Protein AF-A0A821RZH7-F1 (afdb_monomer)

pLDDT: mean 96.38, std 3.93, range [73.75, 98.81]

Radius of gyration: 13.1 Å; Cα contacts (8 Å, |Δi|>4): 396; chains: 1; bounding box: 32×32×26 Å

Structure (mmCIF, N/CA/C/O backbone):
data_AF-A0A821RZH7-F1
#
_entry.id   AF-A0A821RZH7-F1
#
loop_
_atom_site.group_PDB
_atom_site.id
_atom_site.type_symbol
_atom_site.label_atom_id
_atom_site.label_alt_id
_atom_site.label_comp_id
_atom_site.label_asym_id
_atom_site.label_entity_id
_atom_site.label_seq_id
_atom_site.pdbx_PDB_ins_code
_atom_site.Cartn_x
_atom_site.Cartn_y
_atom_site.Cartn_z
_atom_site.occupancy
_atom_site.B_iso_or_equiv
_atom_site.auth_seq_id
_atom_site.auth_comp_id
_atom_site.auth_asym_id
_atom_site.auth_atom_id
_atom_site.pdbx_PDB_model_num
ATOM 1 N N . GLY A 1 1 ? -7.953 -6.265 14.049 1.00 91.00 1 GLY A N 1
ATOM 2 C CA . GLY A 1 1 ? -7.536 -5.845 12.720 1.00 91.00 1 GLY A CA 1
ATOM 3 C C . GLY A 1 1 ? -7.960 -6.761 11.586 1.00 91.00 1 GLY A C 1
ATOM 4 O O . GLY A 1 1 ? -8.389 -7.902 11.792 1.00 91.00 1 GLY A O 1
ATOM 5 N N . VAL A 1 2 ? -7.829 -6.232 10.372 1.00 97.88 2 VAL A N 1
ATOM 6 C CA . VAL A 1 2 ? -8.024 -6.879 9.071 1.00 97.88 2 VAL A CA 1
ATOM 7 C C . VAL A 1 2 ? -6.658 -7.216 8.478 1.00 97.88 2 VAL A C 1
ATOM 9 O O . VAL A 1 2 ? -5.819 -6.342 8.344 1.00 97.88 2 VAL A O 1
ATOM 12 N N . GLU A 1 3 ? -6.455 -8.467 8.064 1.00 98.31 3 GLU A N 1
ATOM 13 C CA . GLU A 1 3 ? -5.207 -8.912 7.431 1.00 98.31 3 GLU A CA 1
ATOM 14 C C . GLU A 1 3 ? -5.494 -9.417 6.008 1.00 98.31 3 GLU A C 1
ATOM 16 O O . GLU A 1 3 ? -6.318 -10.321 5.800 1.00 98.31 3 GLU A O 1
ATOM 21 N N . VAL A 1 4 ? -4.809 -8.848 5.015 1.00 98.31 4 VAL A N 1
ATOM 22 C CA . VAL A 1 4 ? -4.870 -9.247 3.606 1.00 98.31 4 VAL A CA 1
ATOM 23 C C . VAL A 1 4 ? -3.473 -9.627 3.138 1.00 98.31 4 VAL A C 1
ATOM 25 O O . VAL A 1 4 ? -2.636 -8.764 2.914 1.00 98.31 4 VAL A O 1
ATOM 28 N N . VAL A 1 5 ? -3.240 -10.921 2.907 1.00 98.19 5 VAL A N 1
ATOM 29 C CA . VAL A 1 5 ? -1.962 -11.416 2.373 1.00 98.19 5 VAL A CA 1
ATOM 30 C C . VAL A 1 5 ? -2.159 -12.048 1.000 1.00 98.19 5 VAL A C 1
ATOM 32 O O . VAL A 1 5 ? -2.948 -12.986 0.837 1.00 98.19 5 VAL A O 1
ATOM 35 N N . VAL A 1 6 ? -1.410 -11.563 0.010 1.00 97.94 6 VAL A N 1
ATOM 36 C CA . VAL A 1 6 ? -1.362 -12.115 -1.348 1.00 97.94 6 VAL A CA 1
ATOM 37 C C . VAL A 1 6 ? 0.076 -12.508 -1.674 1.00 97.94 6 VAL A C 1
ATOM 39 O O . VAL A 1 6 ? 0.971 -11.672 -1.641 1.00 97.94 6 VAL A O 1
ATOM 42 N N . SER A 1 7 ? 0.300 -13.781 -2.006 1.00 97.62 7 SER A N 1
ATOM 43 C CA . SER A 1 7 ? 1.641 -14.326 -2.270 1.00 97.62 7 SER A CA 1
ATOM 44 C C . SER A 1 7 ? 1.703 -15.047 -3.614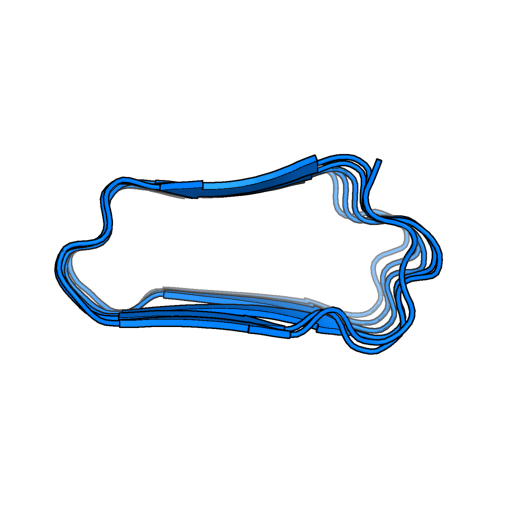 1.00 97.62 7 SER A C 1
ATOM 46 O O . SER A 1 7 ? 0.758 -15.752 -3.986 1.00 97.62 7 SER A O 1
ATOM 48 N N . ASP A 1 8 ? 2.808 -14.852 -4.335 1.00 97.38 8 ASP A N 1
ATOM 49 C CA . ASP A 1 8 ? 3.071 -15.388 -5.677 1.00 97.38 8 ASP A CA 1
ATOM 50 C C . ASP A 1 8 ? 2.015 -15.050 -6.768 1.00 97.38 8 ASP A C 1
ATOM 52 O O . ASP A 1 8 ? 1.767 -15.879 -7.664 1.00 97.38 8 ASP A O 1
ATOM 56 N N . PRO A 1 9 ? 1.324 -13.887 -6.759 1.00 96.75 9 PRO A N 1
ATOM 57 C CA . PRO A 1 9 ? 0.441 -13.545 -7.863 1.00 96.75 9 PRO A CA 1
ATOM 58 C C . PRO A 1 9 ? 1.274 -13.159 -9.092 1.00 96.75 9 PRO A C 1
ATOM 60 O O . PRO A 1 9 ? 2.342 -12.574 -9.005 1.00 96.75 9 PRO A O 1
ATOM 63 N N . THR A 1 10 ? 0.770 -13.399 -10.301 1.00 97.12 10 THR A N 1
ATOM 64 C CA . THR A 1 10 ? 1.375 -12.713 -11.460 1.00 97.12 10 THR A CA 1
ATOM 65 C C . THR A 1 10 ? 1.006 -11.231 -11.452 1.00 97.12 10 THR A C 1
ATOM 67 O O . THR A 1 10 ? 1.847 -10.388 -11.726 1.00 97.12 10 THR A O 1
ATOM 70 N N . VAL A 1 11 ? -0.252 -10.918 -11.143 1.00 97.69 11 VAL A N 1
ATOM 71 C CA . VAL A 1 11 ? -0.785 -9.554 -11.090 1.00 97.69 11 VAL A CA 1
ATOM 72 C C . VAL A 1 11 ? -1.733 -9.464 -9.903 1.00 97.69 11 VAL A C 1
ATOM 74 O O . VAL A 1 11 ? -2.584 -10.345 -9.741 1.00 97.69 11 VAL A O 1
ATOM 77 N N . VAL A 1 12 ? -1.609 -8.396 -9.123 1.00 98.00 12 VAL A N 1
ATOM 78 C CA . VAL A 1 12 ? -2.640 -7.932 -8.194 1.00 98.00 12 VAL A CA 1
ATOM 79 C C . VAL A 1 12 ? -3.327 -6.742 -8.844 1.00 98.00 12 VAL A C 1
ATOM 81 O O . VAL A 1 12 ? -2.698 -5.719 -9.071 1.00 98.00 12 VAL A O 1
ATOM 84 N N . ASP A 1 13 ? -4.598 -6.918 -9.198 1.00 96.50 13 ASP A N 1
ATOM 85 C CA . ASP A 1 13 ? -5.401 -5.891 -9.870 1.00 96.50 13 ASP A CA 1
ATOM 86 C C . ASP A 1 13 ? -5.838 -4.818 -8.857 1.00 96.50 13 ASP A C 1
ATOM 88 O O . ASP A 1 13 ? -5.407 -3.676 -8.907 1.00 96.50 13 ASP A O 1
ATOM 92 N N . ASN A 1 14 ? -6.637 -5.194 -7.859 1.00 96.19 14 ASN A N 1
ATOM 93 C CA . ASN A 1 14 ? -7.103 -4.257 -6.843 1.00 96.19 14 ASN A CA 1
ATOM 94 C C . ASN A 1 14 ? -7.201 -4.937 -5.475 1.00 96.19 14 ASN A C 1
ATOM 96 O O . ASN A 1 14 ? -7.838 -5.988 -5.346 1.00 96.19 14 ASN A O 1
ATOM 100 N N . ILE A 1 15 ? -6.625 -4.300 -4.458 1.00 98.25 15 ILE A N 1
ATOM 101 C CA . ILE A 1 15 ? -6.923 -4.537 -3.045 1.00 98.25 15 ILE A CA 1
ATOM 102 C C . ILE A 1 15 ? -7.564 -3.268 -2.495 1.00 98.25 15 ILE A C 1
ATOM 104 O O . ILE A 1 15 ? -7.080 -2.161 -2.722 1.00 98.25 15 ILE A O 1
ATOM 108 N N . THR A 1 16 ? -8.682 -3.428 -1.793 1.00 98.25 16 THR A N 1
ATOM 109 C CA . THR A 1 16 ? -9.391 -2.311 -1.172 1.00 98.25 16 THR A CA 1
ATOM 110 C C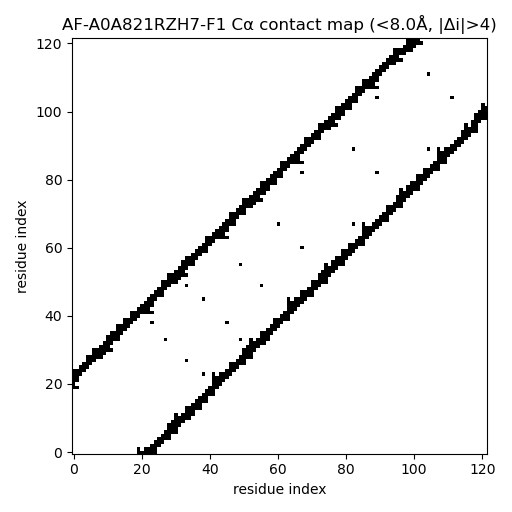 . THR A 1 16 ? -9.903 -2.737 0.194 1.00 98.25 16 THR A C 1
ATOM 112 O O . THR A 1 16 ? -10.642 -3.721 0.291 1.00 98.25 16 THR A O 1
ATOM 115 N N . VAL A 1 17 ? -9.519 -1.986 1.221 1.00 98.19 17 VAL A N 1
ATOM 116 C CA . VAL A 1 17 ? -10.001 -2.099 2.601 1.00 98.19 17 VAL A CA 1
ATOM 117 C C . VAL A 1 17 ? -10.596 -0.745 2.986 1.00 98.19 17 VAL A C 1
ATOM 119 O O . VAL A 1 17 ? -9.989 0.277 2.690 1.00 98.19 17 VAL A O 1
ATOM 122 N N . LEU A 1 18 ? -11.805 -0.740 3.550 1.00 98.12 18 LEU A N 1
ATOM 123 C CA . LEU A 1 18 ? -12.571 0.472 3.863 1.00 98.12 18 LEU A CA 1
ATOM 124 C C . LEU A 1 18 ? -13.225 0.328 5.237 1.00 98.12 18 LEU A C 1
ATOM 126 O O . LEU A 1 18 ? -13.689 -0.777 5.544 1.00 98.12 18 LEU A O 1
ATOM 130 N N . ASP A 1 19 ? -13.374 1.444 5.951 1.00 98.00 19 ASP A N 1
ATOM 131 C CA . ASP A 1 19 ? -14.217 1.586 7.145 1.00 98.00 19 ASP A CA 1
ATOM 132 C C . ASP A 1 19 ? -13.879 0.537 8.231 1.00 98.00 19 ASP A C 1
ATOM 134 O O . ASP A 1 19 ? -14.696 -0.346 8.534 1.00 98.00 19 ASP A O 1
ATOM 138 N N . VAL A 1 20 ? -12.657 0.579 8.777 1.00 97.88 20 VAL A N 1
ATOM 139 C CA . VAL A 1 20 ? -12.179 -0.399 9.774 1.00 9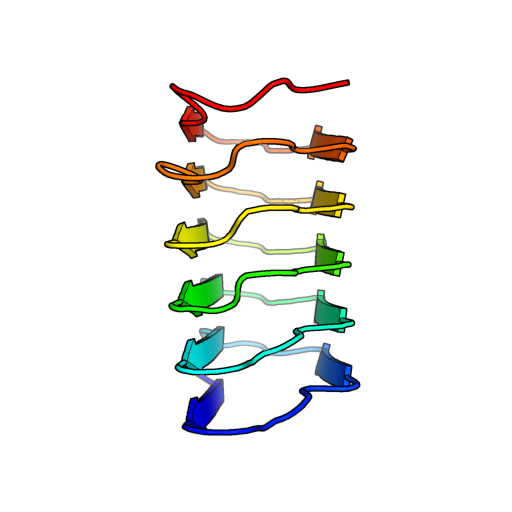7.88 20 VAL A CA 1
ATOM 140 C C . VAL A 1 20 ? -11.873 0.276 11.113 1.00 97.88 20 VAL A C 1
ATOM 142 O O . VAL A 1 20 ? -10.982 1.102 11.207 1.00 97.88 20 VAL A O 1
ATOM 145 N N . ASP A 1 21 ? -12.561 -0.146 12.174 1.00 98.00 21 ASP A N 1
ATOM 146 C CA . ASP A 1 21 ? -12.363 0.378 13.541 1.00 98.00 21 ASP A CA 1
ATOM 147 C C . ASP A 1 21 ? -11.133 -0.234 14.270 1.00 98.00 21 ASP A C 1
ATOM 149 O O . ASP A 1 21 ? -11.006 -0.115 15.483 1.00 98.00 21 ASP A O 1
ATOM 153 N N . GLU A 1 22 ? -10.306 -1.021 13.576 1.00 97.75 22 GLU A N 1
ATOM 154 C CA . GLU A 1 22 ? -9.170 -1.774 14.133 1.00 97.75 22 GLU A CA 1
ATOM 155 C C . GLU A 1 22 ? -7.994 -1.778 13.133 1.00 97.75 22 GLU A C 1
ATOM 157 O O . GLU A 1 22 ? -8.209 -1.482 11.957 1.00 97.75 22 GLU A O 1
ATOM 162 N N . ASP A 1 23 ? -6.810 -2.241 13.556 1.00 98.44 23 ASP A N 1
ATOM 163 C CA . ASP A 1 23 ? -5.596 -2.326 12.714 1.00 98.44 23 ASP A CA 1
ATOM 164 C C . ASP A 1 23 ? -5.827 -2.919 11.305 1.00 98.44 23 ASP A C 1
ATOM 166 O O . ASP A 1 23 ? -6.595 -3.877 11.134 1.00 98.44 23 ASP A O 1
ATOM 170 N N . VAL A 1 24 ? -5.101 -2.458 10.286 1.00 98.75 24 VAL A N 1
ATOM 171 C CA . VAL A 1 24 ? -5.136 -3.034 8.931 1.00 98.75 24 VAL A CA 1
ATOM 172 C C . VAL A 1 24 ? -3.739 -3.377 8.425 1.00 98.75 24 VAL A C 1
ATOM 174 O O . VAL A 1 24 ? -2.931 -2.494 8.179 1.00 98.75 24 VAL A O 1
ATOM 177 N N . ASP A 1 25 ? -3.525 -4.657 8.111 1.00 98.69 25 ASP A N 1
ATOM 178 C CA . ASP A 1 25 ? -2.308 -5.156 7.470 1.00 98.69 25 ASP A CA 1
ATOM 179 C C . ASP A 1 25 ? -2.612 -5.621 6.039 1.00 98.69 25 ASP A C 1
ATOM 181 O O . ASP A 1 25 ? -3.338 -6.600 5.816 1.00 98.69 25 ASP A O 1
ATOM 185 N N . VAL A 1 26 ? -2.032 -4.963 5.037 1.00 98.62 26 VAL A N 1
ATOM 186 C CA . VAL A 1 26 ? -2.095 -5.385 3.632 1.00 98.62 26 VAL A CA 1
ATOM 187 C C . VAL A 1 26 ? -0.700 -5.721 3.136 1.00 98.62 26 VAL A C 1
ATOM 189 O O . VAL A 1 26 ? 0.147 -4.851 2.990 1.00 98.62 26 VAL A O 1
ATOM 192 N N . VAL A 1 27 ? -0.476 -6.989 2.794 1.00 98.44 27 VAL A N 1
ATOM 193 C CA . VAL A 1 27 ? 0.830 -7.496 2.375 1.00 98.44 27 VAL A CA 1
ATOM 194 C C . VAL A 1 27 ? 0.726 -8.199 1.024 1.00 98.44 27 VAL A C 1
ATOM 196 O O . VAL A 1 27 ? 0.042 -9.216 0.867 1.00 98.44 27 VAL A O 1
ATOM 199 N N . VAL A 1 28 ? 1.458 -7.691 0.036 1.00 98.19 28 VAL A N 1
ATOM 200 C CA . VAL A 1 28 ? 1.636 -8.318 -1.277 1.00 98.19 28 VAL A CA 1
ATOM 201 C C . VAL A 1 28 ? 3.093 -8.727 -1.453 1.00 98.19 28 VAL A C 1
ATOM 203 O O . VAL A 1 28 ? 3.997 -7.914 -1.285 1.00 98.19 28 VAL A O 1
ATOM 206 N N . ILE A 1 29 ? 3.320 -9.991 -1.810 1.00 97.50 29 ILE A N 1
ATOM 207 C CA . ILE A 1 29 ? 4.659 -10.574 -1.956 1.00 97.50 29 ILE A CA 1
ATOM 208 C C . ILE A 1 29 ? 4.747 -11.332 -3.280 1.00 97.50 29 ILE A C 1
ATOM 210 O O . ILE A 1 29 ? 3.808 -12.044 -3.653 1.00 97.50 29 ILE A O 1
ATOM 214 N N . ASP A 1 30 ? 5.890 -11.220 -3.958 1.00 97.31 30 ASP A N 1
ATOM 215 C CA . ASP A 1 30 ? 6.230 -11.970 -5.174 1.00 97.31 30 ASP A CA 1
ATOM 216 C C . ASP A 1 30 ? 5.251 -11.717 -6.340 1.00 97.31 30 ASP A C 1
ATOM 218 O O . ASP A 1 30 ? 4.923 -12.617 -7.122 1.00 97.31 30 ASP A O 1
ATOM 222 N N . ALA A 1 31 ? 4.759 -10.479 -6.463 1.00 96.69 31 ALA A N 1
ATOM 223 C CA . ALA A 1 31 ? 3.954 -10.044 -7.601 1.00 96.69 31 ALA A CA 1
ATOM 224 C C . ALA A 1 31 ? 4.837 -9.621 -8.784 1.00 96.69 31 ALA A C 1
ATOM 226 O O . ALA A 1 31 ? 5.919 -9.096 -8.592 1.00 96.69 31 ALA A O 1
ATOM 227 N N . VAL A 1 32 ? 4.386 -9.750 -10.038 1.00 96.62 32 VAL A N 1
ATOM 228 C CA . VAL A 1 32 ? 5.068 -9.032 -11.145 1.00 96.62 32 VAL A CA 1
ATOM 229 C C . VAL A 1 32 ? 4.574 -7.588 -11.242 1.00 96.62 32 VAL A C 1
ATOM 231 O O . VAL A 1 32 ? 5.324 -6.701 -11.640 1.00 96.62 32 VAL A O 1
ATOM 234 N N . LEU A 1 33 ? 3.307 -7.367 -10.902 1.00 97.19 33 LEU A N 1
ATOM 235 C CA . LEU A 1 33 ? 2.648 -6.070 -10.927 1.00 97.19 33 LEU A CA 1
ATOM 236 C C . LEU A 1 33 ? 1.655 -5.985 -9.770 1.00 97.19 33 LEU A C 1
ATOM 238 O O . LEU A 1 33 ? 0.841 -6.901 -9.597 1.00 97.19 33 LEU A O 1
ATOM 242 N N . VAL A 1 34 ? 1.695 -4.871 -9.048 1.00 98.25 34 VAL A N 1
ATOM 243 C CA . VAL A 1 34 ? 0.626 -4.425 -8.151 1.00 98.25 34 VAL A CA 1
ATOM 244 C C . VAL A 1 34 ? 0.022 -3.166 -8.754 1.00 98.25 34 VAL A C 1
ATOM 246 O O . VAL A 1 34 ? 0.695 -2.148 -8.817 1.00 98.25 34 VAL A O 1
ATOM 249 N N . ASP A 1 35 ? -1.213 -3.244 -9.237 1.00 97.62 35 ASP A N 1
ATOM 250 C CA . ASP A 1 35 ? -1.875 -2.107 -9.887 1.00 97.62 35 ASP A CA 1
ATOM 251 C C . ASP A 1 35 ? -2.427 -1.144 -8.818 1.00 97.62 35 ASP A C 1
ATOM 253 O O . ASP A 1 35 ? -1.995 0.004 -8.728 1.00 97.62 35 ASP A O 1
ATOM 257 N N . ASN A 1 36 ? -3.279 -1.609 -7.899 1.00 97.69 36 ASN A N 1
ATOM 258 C CA . ASN A 1 36 ? -3.804 -0.718 -6.862 1.00 97.69 36 ASN A CA 1
ATOM 259 C C . ASN A 1 36 ? -3.990 -1.378 -5.490 1.00 97.69 36 ASN A C 1
ATOM 261 O O . ASN A 1 36 ? -4.631 -2.427 -5.360 1.00 97.69 36 ASN A O 1
ATOM 265 N N . VAL A 1 37 ? -3.487 -0.702 -4.457 1.00 98.44 37 VAL A N 1
ATOM 266 C CA . VAL A 1 37 ? -3.749 -0.981 -3.043 1.00 98.44 37 VAL A CA 1
ATOM 267 C C . VAL A 1 37 ? -4.319 0.277 -2.399 1.00 98.44 37 VAL A C 1
ATOM 269 O O . VAL A 1 37 ? -3.679 1.326 -2.383 1.00 98.44 37 VAL A O 1
ATOM 272 N N . ALA A 1 38 ? -5.532 0.165 -1.867 1.00 98.56 38 ALA A N 1
ATOM 273 C CA . ALA A 1 38 ? -6.202 1.245 -1.156 1.00 98.56 38 ALA A CA 1
ATOM 274 C C . ALA A 1 38 ? -6.661 0.778 0.229 1.00 98.56 38 ALA A C 1
ATOM 276 O O . ALA A 1 38 ? -7.390 -0.213 0.335 1.00 98.56 38 ALA A O 1
ATOM 277 N N . VAL A 1 39 ? -6.261 1.506 1.266 1.00 98.38 39 VAL A N 1
ATOM 278 C CA . VAL A 1 39 ? -6.749 1.343 2.641 1.00 98.38 39 VAL A CA 1
ATOM 279 C C . VAL A 1 39 ? -7.295 2.694 3.076 1.00 98.38 39 VAL A C 1
ATOM 281 O O . VAL A 1 39 ? -6.578 3.676 2.991 1.00 98.38 39 VAL A O 1
ATOM 284 N N . VAL A 1 40 ? -8.575 2.773 3.427 1.00 98.38 40 VAL A N 1
ATOM 285 C CA . VAL A 1 40 ? -9.282 4.051 3.613 1.00 98.38 40 VAL A CA 1
ATOM 286 C C . VAL A 1 40 ? -10.100 3.992 4.895 1.00 98.38 40 VAL A C 1
ATOM 288 O O . VAL A 1 40 ? -10.788 2.991 5.109 1.00 98.38 40 VAL A O 1
ATOM 291 N N . ASP A 1 41 ? -10.098 5.082 5.661 1.00 98.25 41 ASP A N 1
ATOM 292 C CA . ASP A 1 41 ? -10.943 5.278 6.845 1.00 98.25 41 ASP A CA 1
ATOM 293 C C . ASP A 1 41 ? -10.707 4.171 7.902 1.00 98.25 41 ASP A C 1
ATOM 295 O O . ASP A 1 41 ? -11.521 3.251 8.055 1.00 98.25 41 ASP A O 1
ATOM 299 N N . VAL A 1 42 ? -9.564 4.240 8.599 1.00 98.31 42 VAL A N 1
ATOM 300 C CA . VAL A 1 42 ? -9.134 3.292 9.647 1.00 98.31 42 VAL A CA 1
ATOM 301 C C . VAL A 1 42 ? -8.948 4.011 10.992 1.00 98.31 42 VAL A C 1
ATOM 303 O O . VAL A 1 42 ? -8.260 5.022 11.049 1.00 98.31 42 VAL A O 1
ATOM 306 N N . GLU A 1 43 ? -9.553 3.504 12.075 1.00 98.00 43 GLU A N 1
ATOM 307 C CA . GLU A 1 43 ? -9.481 4.136 13.416 1.00 98.00 43 GLU A CA 1
ATOM 308 C C . GLU A 1 43 ? -8.207 3.776 14.221 1.00 98.00 43 GLU A C 1
ATOM 310 O O . GLU A 1 43 ? -7.938 4.407 15.238 1.00 98.00 43 GLU A O 1
ATOM 315 N N . GLU A 1 44 ? -7.452 2.749 13.819 1.00 98.38 44 GLU A N 1
ATOM 316 C CA . GLU A 1 44 ? -6.169 2.353 14.443 1.00 98.38 44 GLU A CA 1
ATOM 317 C C . GLU A 1 44 ? -5.041 2.397 13.385 1.00 98.38 44 GLU A C 1
ATOM 319 O O . GLU A 1 44 ? -5.056 3.264 12.510 1.00 98.38 44 GLU A O 1
ATOM 324 N N . ASP A 1 45 ? -4.072 1.478 13.437 1.00 98.62 45 ASP A N 1
ATOM 325 C CA . ASP A 1 45 ? -2.876 1.497 12.591 1.00 98.62 45 ASP A CA 1
ATOM 326 C C . ASP A 1 45 ? -3.104 0.908 11.184 1.00 98.62 45 ASP A C 1
ATOM 328 O O . ASP A 1 45 ? -3.926 0.008 10.972 1.00 98.62 45 ASP A O 1
ATOM 332 N N . VAL A 1 46 ? -2.298 1.347 10.210 1.00 98.75 46 VAL A N 1
ATOM 333 C CA . VAL A 1 46 ? -2.217 0.744 8.869 1.00 98.75 46 VAL A CA 1
ATOM 334 C C . VAL A 1 46 ? -0.785 0.355 8.508 1.00 98.75 46 VAL A C 1
ATOM 336 O O . VAL A 1 46 ? 0.090 1.209 8.392 1.00 98.75 46 VAL A O 1
ATOM 339 N N . GLU A 1 47 ? -0.570 -0.922 8.183 1.00 98.75 47 GLU A N 1
ATOM 340 C CA . GLU A 1 47 ? 0.635 -1.413 7.510 1.00 98.75 47 GLU A CA 1
ATOM 341 C C . GLU A 1 47 ? 0.305 -1.829 6.063 1.00 98.75 47 GLU A C 1
ATOM 343 O O . GLU A 1 47 ? -0.487 -2.740 5.808 1.00 98.75 47 GLU A O 1
ATOM 348 N N . ALA A 1 48 ? 0.933 -1.183 5.078 1.00 98.31 48 ALA A N 1
ATOM 349 C CA . ALA A 1 48 ? 0.793 -1.519 3.662 1.00 98.31 48 ALA A CA 1
ATOM 350 C C . ALA A 1 48 ? 2.150 -1.875 3.043 1.00 98.31 48 ALA A C 1
ATOM 352 O O . ALA A 1 48 ? 3.008 -1.019 2.818 1.00 98.31 48 ALA A O 1
ATOM 353 N N . VAL A 1 49 ? 2.329 -3.152 2.705 1.00 98.19 49 VAL A N 1
ATOM 354 C CA . VAL A 1 49 ? 3.589 -3.704 2.204 1.00 98.19 49 VAL A CA 1
ATOM 355 C C . VAL A 1 49 ? 3.432 -4.278 0.801 1.00 98.19 49 VAL A C 1
ATOM 357 O O . VAL A 1 49 ? 2.592 -5.145 0.549 1.00 98.19 49 VAL A O 1
ATOM 360 N N . ALA A 1 50 ? 4.320 -3.869 -0.101 1.00 97.31 50 A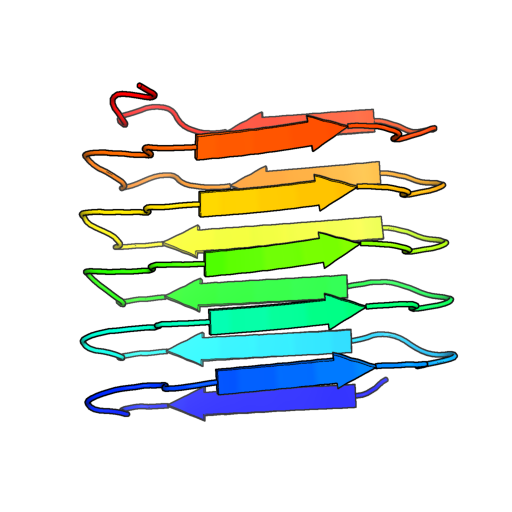LA A N 1
ATOM 361 C CA . ALA A 1 50 ? 4.557 -4.529 -1.379 1.00 97.31 50 ALA A CA 1
ATOM 362 C C . ALA A 1 50 ? 6.037 -4.928 -1.487 1.00 97.31 50 ALA A C 1
ATOM 364 O O . ALA A 1 50 ? 6.922 -4.075 -1.490 1.00 97.31 50 ALA A O 1
ATOM 365 N N . SER A 1 51 ? 6.310 -6.229 -1.581 1.00 96.06 51 SER A N 1
ATOM 366 C CA . SER A 1 51 ? 7.664 -6.784 -1.717 1.00 96.06 51 SER A CA 1
ATOM 367 C C . SER A 1 51 ? 7.798 -7.599 -2.993 1.00 96.06 51 SER A C 1
ATOM 369 O O . SER A 1 51 ? 6.847 -8.258 -3.427 1.00 96.06 51 SER A O 1
ATOM 371 N N . ASP A 1 52 ? 8.998 -7.580 -3.572 1.00 95.44 52 ASP A N 1
ATOM 372 C CA . ASP A 1 52 ? 9.358 -8.347 -4.770 1.00 95.44 52 ASP A CA 1
ATOM 373 C C . ASP A 1 52 ? 8.437 -8.057 -5.970 1.00 95.44 52 ASP A C 1
ATOM 375 O O . ASP A 1 52 ? 8.234 -8.905 -6.839 1.00 95.44 52 ASP A O 1
ATOM 379 N N . ALA A 1 53 ? 7.891 -6.837 -6.020 1.00 94.50 53 ALA A N 1
ATOM 380 C CA . ALA A 1 53 ? 6.992 -6.351 -7.057 1.00 94.50 53 ALA A CA 1
ATOM 381 C C . ALA A 1 53 ? 7.693 -5.306 -7.934 1.00 94.50 53 ALA A C 1
ATOM 383 O O . ALA A 1 53 ? 7.718 -4.132 -7.574 1.00 94.50 53 ALA A O 1
ATOM 384 N N . PRO A 1 54 ? 8.245 -5.670 -9.111 1.00 95.94 54 PRO A N 1
ATOM 385 C CA . PRO A 1 54 ? 9.071 -4.757 -9.901 1.00 95.94 54 PRO A CA 1
ATOM 386 C C . PRO A 1 54 ? 8.306 -3.531 -10.416 1.00 95.94 54 PRO A C 1
ATOM 388 O O . PRO A 1 54 ? 8.943 -2.536 -10.770 1.00 95.94 54 PRO A O 1
ATOM 391 N N . VAL A 1 55 ? 6.975 -3.597 -10.476 1.00 97.50 55 VAL A N 1
ATOM 392 C CA . VAL A 1 55 ? 6.100 -2.468 -10.794 1.00 97.50 55 VAL A CA 1
ATOM 393 C C . VAL A 1 55 ? 4.985 -2.386 -9.754 1.00 97.50 55 VAL A C 1
ATOM 395 O O . VAL A 1 55 ? 4.288 -3.379 -9.517 1.00 97.50 55 VAL A O 1
ATOM 398 N N . VAL A 1 56 ? 4.819 -1.201 -9.172 1.00 98.06 56 VAL A N 1
ATOM 399 C CA . VAL A 1 56 ? 3.710 -0.848 -8.281 1.00 98.06 56 VAL A CA 1
ATOM 400 C C . VAL A 1 56 ? 3.075 0.433 -8.812 1.00 98.06 56 VAL A C 1
ATOM 402 O O . VAL A 1 56 ? 3.714 1.481 -8.795 1.00 98.06 56 VAL A O 1
ATOM 405 N N . ASP A 1 57 ? 1.841 0.372 -9.300 1.00 97.94 57 ASP A N 1
ATOM 406 C CA . ASP A 1 57 ? 1.214 1.560 -9.876 1.00 97.94 57 ASP A CA 1
ATOM 407 C C . ASP A 1 57 ? 0.708 2.471 -8.745 1.00 97.94 57 ASP A C 1
ATOM 409 O O . ASP A 1 57 ? 1.153 3.610 -8.635 1.00 97.94 57 ASP A O 1
ATOM 413 N N . ASN A 1 58 ? -0.154 1.991 -7.843 1.00 97.50 58 ASN A N 1
ATOM 414 C CA . ASN A 1 58 ? -0.737 2.839 -6.798 1.00 97.50 58 ASN A CA 1
ATOM 415 C C . ASN A 1 58 ? -0.787 2.176 -5.418 1.00 97.50 58 ASN A C 1
ATOM 417 O O . ASN A 1 58 ? -1.327 1.080 -5.256 1.00 97.50 58 ASN A O 1
ATOM 421 N N . ILE A 1 59 ? -0.316 2.909 -4.407 1.00 98.25 59 ILE A N 1
ATOM 422 C CA . ILE A 1 59 ? -0.649 2.685 -2.996 1.00 98.25 59 ILE A CA 1
ATOM 423 C C . ILE A 1 59 ? -1.261 3.970 -2.444 1.00 98.25 59 ILE A C 1
ATOM 425 O O . ILE A 1 59 ? -0.681 5.048 -2.584 1.00 98.25 59 ILE A O 1
ATOM 429 N N . THR A 1 60 ? -2.442 3.857 -1.843 1.00 98.50 60 THR A N 1
ATOM 430 C CA . THR A 1 60 ? -3.182 4.989 -1.274 1.00 98.50 60 THR A CA 1
ATOM 431 C C . THR A 1 60 ? -3.685 4.651 0.121 1.00 98.50 60 THR A C 1
ATOM 433 O O . THR A 1 60 ? -4.344 3.624 0.295 1.00 98.50 60 THR A O 1
ATOM 436 N N . VAL A 1 61 ? -3.365 5.506 1.093 1.00 98.44 61 VAL A N 1
ATOM 437 C CA . VAL A 1 61 ? -3.774 5.348 2.494 1.00 98.44 61 VAL A CA 1
ATOM 438 C C . VAL A 1 61 ? -4.307 6.674 3.065 1.00 98.44 61 VAL A C 1
ATOM 440 O O . VAL A 1 61 ? -3.561 7.383 3.737 1.00 98.44 61 VAL A O 1
ATOM 443 N N . PRO A 1 62 ? -5.552 7.063 2.731 1.00 97.44 62 PRO A N 1
ATOM 444 C CA . PRO A 1 62 ? -6.241 8.199 3.347 1.00 97.44 62 PRO A CA 1
ATOM 445 C C . PRO A 1 62 ? -6.975 7.847 4.651 1.00 97.44 62 PRO A C 1
ATOM 447 O O . PRO A 1 62 ? -7.629 6.803 4.729 1.00 97.44 62 PRO A O 1
ATOM 450 N N . GLY A 1 63 ? -7.017 8.791 5.593 1.00 98.00 63 GLY A N 1
ATOM 451 C CA . GLY A 1 63 ? -7.964 8.780 6.712 1.00 98.00 63 GLY A CA 1
ATOM 452 C C . GLY A 1 63 ? -7.628 7.726 7.760 1.00 98.00 63 GLY A C 1
ATOM 453 O O . GLY A 1 63 ? -8.356 6.743 7.887 1.00 98.00 63 GLY A O 1
ATOM 454 N N . VAL A 1 64 ? -6.522 7.919 8.475 1.00 98.31 64 VAL A N 1
ATOM 455 C CA . VAL A 1 64 ? -6.060 7.005 9.529 1.00 98.31 64 VAL A CA 1
ATOM 456 C C . VAL A 1 64 ? -5.907 7.766 10.845 1.00 98.31 64 VAL A C 1
ATOM 458 O O . VAL A 1 64 ? -5.236 8.794 10.891 1.00 98.31 64 VAL A O 1
ATOM 461 N N . ASP A 1 65 ? -6.536 7.284 11.915 1.00 98.38 65 ASP A N 1
ATOM 462 C CA . ASP A 1 65 ? -6.514 7.980 13.210 1.00 98.38 65 ASP A CA 1
ATOM 463 C C . ASP A 1 65 ? -5.212 7.730 14.001 1.00 98.38 65 ASP A C 1
ATOM 465 O O . ASP A 1 65 ? -4.827 8.572 14.808 1.00 98.38 65 ASP A O 1
ATOM 469 N N . GLU A 1 66 ? -4.513 6.611 13.787 1.00 98.19 66 GLU A N 1
ATOM 470 C CA . GLU A 1 66 ? -3.222 6.324 14.440 1.00 98.19 66 GLU A CA 1
ATOM 471 C C . GLU A 1 66 ? -2.063 6.356 13.423 1.00 98.19 66 GLU A C 1
ATOM 473 O O . GLU A 1 66 ? -1.904 7.362 12.719 1.00 98.19 66 GLU A O 1
ATOM 478 N N . ASP A 1 67 ? -1.226 5.314 13.357 1.00 98.62 67 ASP A N 1
ATOM 479 C CA . ASP A 1 67 ? -0.001 5.320 12.559 1.00 98.62 67 ASP A CA 1
ATOM 480 C C . ASP A 1 67 ? -0.183 4.687 11.167 1.00 98.62 67 ASP A C 1
ATOM 482 O O . ASP A 1 67 ? -0.953 3.748 10.955 1.00 98.62 67 ASP A O 1
ATOM 486 N N . VAL A 1 68 ? 0.604 5.158 10.193 1.00 98.81 68 VAL A N 1
ATOM 487 C CA . VAL A 1 68 ? 0.699 4.549 8.856 1.00 98.81 68 VAL A CA 1
ATOM 488 C C . VAL A 1 68 ? 2.136 4.157 8.535 1.00 98.81 68 VAL A C 1
ATOM 490 O O . VAL A 1 68 ? 3.025 5.009 8.499 1.00 98.81 68 VAL A O 1
ATOM 493 N N . ASP A 1 69 ? 2.358 2.890 8.184 1.00 98.75 69 ASP A N 1
ATOM 494 C CA . ASP A 1 69 ? 3.615 2.395 7.620 1.00 98.75 69 ASP A CA 1
ATOM 495 C C . ASP A 1 69 ? 3.404 1.843 6.201 1.00 98.75 69 ASP A C 1
ATOM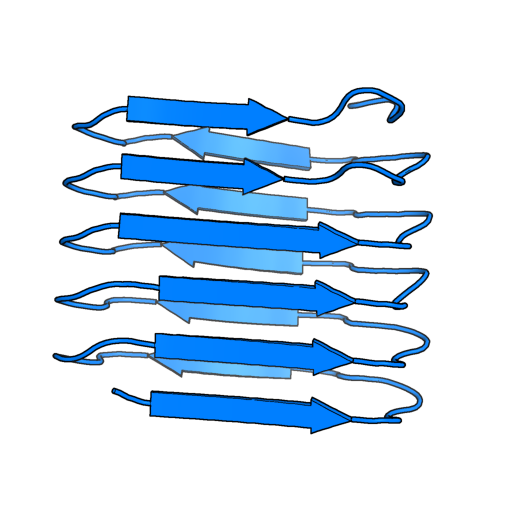 497 O O . ASP A 1 69 ? 2.717 0.842 5.984 1.00 98.75 69 ASP A O 1
ATOM 501 N 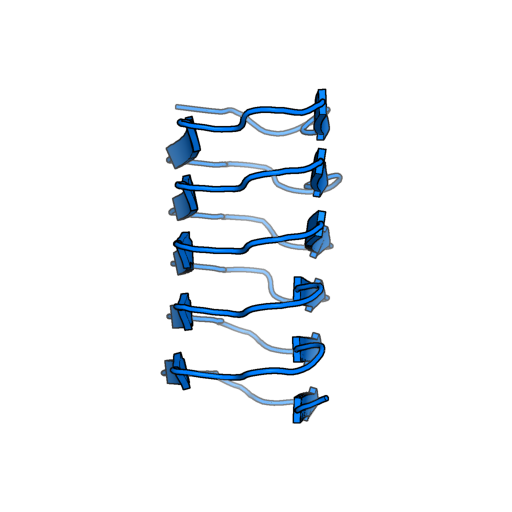N . VAL A 1 70 ? 4.007 2.498 5.206 1.00 98.56 70 VAL A N 1
ATOM 502 C CA . VAL A 1 70 ? 4.013 2.041 3.812 1.00 98.56 70 VAL A CA 1
ATOM 503 C C . VAL A 1 70 ? 5.416 1.610 3.420 1.00 98.56 70 VAL A C 1
ATOM 505 O O . VAL A 1 70 ? 6.336 2.427 3.327 1.00 98.56 70 VAL A O 1
ATOM 508 N N . VAL A 1 71 ? 5.569 0.333 3.072 1.00 98.12 71 VAL A N 1
ATOM 509 C CA . VAL A 1 71 ? 6.851 -0.233 2.646 1.00 98.12 71 VAL A CA 1
ATOM 510 C C . VAL A 1 71 ? 6.740 -0.815 1.245 1.00 98.12 71 VAL A C 1
ATOM 512 O O . VAL A 1 71 ? 5.988 -1.756 0.995 1.00 98.12 71 VAL A O 1
ATOM 515 N N . VAL A 1 72 ? 7.560 -0.308 0.323 1.00 96.94 72 VAL A N 1
ATOM 516 C CA . VAL A 1 72 ? 7.675 -0.861 -1.032 1.00 96.94 72 VAL A CA 1
ATOM 517 C C . VAL A 1 72 ? 9.116 -1.261 -1.305 1.00 96.94 72 VAL A C 1
ATOM 519 O O . VAL A 1 72 ? 9.971 -0.410 -1.543 1.00 96.94 72 VAL A O 1
ATOM 522 N N . SER A 1 73 ? 9.386 -2.565 -1.272 1.00 94.31 73 SER A N 1
ATOM 523 C CA . SER A 1 73 ? 10.728 -3.138 -1.445 1.00 94.31 73 SER A CA 1
ATOM 524 C C . SER A 1 73 ? 10.866 -3.860 -2.782 1.00 94.31 73 SER A C 1
ATOM 526 O O . SER A 1 73 ? 9.899 -4.411 -3.307 1.00 94.31 73 SER A O 1
ATOM 528 N N . ASP A 1 74 ? 12.080 -3.848 -3.336 1.00 93.06 74 ASP A N 1
ATOM 529 C CA . ASP A 1 74 ? 12.431 -4.520 -4.598 1.00 93.06 74 ASP A CA 1
ATOM 530 C C . ASP A 1 74 ? 11.588 -4.105 -5.828 1.00 93.06 74 ASP A C 1
ATOM 532 O O . ASP A 1 74 ? 11.606 -4.761 -6.876 1.00 93.06 74 ASP A O 1
ATOM 536 N N . ALA A 1 75 ? 10.887 -2.971 -5.743 1.00 92.69 75 ALA A N 1
ATOM 537 C CA . ALA A 1 75 ? 10.247 -2.347 -6.889 1.00 92.69 75 ALA A CA 1
ATOM 538 C C . ALA A 1 75 ? 11.274 -1.627 -7.760 1.00 92.69 75 ALA A C 1
ATOM 540 O O . ALA A 1 75 ? 12.228 -1.040 -7.266 1.00 92.69 75 ALA A O 1
ATOM 541 N N . VAL A 1 76 ? 11.078 -1.637 -9.078 1.00 94.94 76 VAL A N 1
ATOM 542 C CA . VAL A 1 76 ? 11.893 -0.843 -10.010 1.00 94.94 76 VAL A CA 1
ATOM 543 C C . VAL A 1 76 ? 11.194 0.475 -10.320 1.00 94.94 76 VAL A C 1
ATOM 545 O O . VAL A 1 76 ? 11.850 1.516 -10.396 1.00 94.94 76 VAL A O 1
ATOM 548 N N . VAL A 1 77 ? 9.876 0.422 -10.511 1.00 96.00 77 VAL A N 1
ATOM 549 C CA . VAL A 1 77 ? 9.027 1.568 -10.842 1.00 96.00 77 VAL A CA 1
ATOM 550 C C . VAL A 1 77 ? 7.864 1.621 -9.869 1.00 96.00 77 VAL A C 1
ATOM 552 O O . VAL A 1 77 ? 7.193 0.609 -9.663 1.00 96.00 77 VAL A O 1
ATOM 555 N N . ILE A 1 78 ? 7.630 2.809 -9.320 1.00 97.44 78 ILE A N 1
ATOM 556 C CA . ILE A 1 78 ? 6.458 3.116 -8.510 1.00 97.44 78 ILE A CA 1
ATOM 557 C C . ILE A 1 78 ? 5.777 4.344 -9.111 1.00 97.44 78 ILE A C 1
ATOM 559 O O . ILE A 1 78 ? 6.413 5.396 -9.202 1.00 97.44 78 ILE A O 1
ATOM 563 N N . GLU A 1 79 ? 4.524 4.229 -9.554 1.00 97.12 79 GLU A N 1
ATOM 564 C CA . GLU A 1 79 ? 3.848 5.379 -10.175 1.00 97.12 79 GLU A CA 1
ATOM 565 C C . GLU A 1 79 ? 3.321 6.366 -9.121 1.00 97.12 79 GLU A C 1
ATOM 567 O O . GLU A 1 79 ? 3.463 7.584 -9.278 1.00 97.12 79 GLU A O 1
ATOM 572 N N . ASN A 1 80 ? 2.735 5.864 -8.033 1.00 97.38 80 ASN A N 1
ATOM 573 C CA . ASN A 1 80 ? 2.144 6.696 -6.994 1.00 97.38 80 ASN A CA 1
ATOM 574 C C . ASN A 1 80 ? 2.124 6.020 -5.615 1.00 97.38 80 ASN A C 1
ATOM 576 O O . ASN A 1 80 ? 1.607 4.915 -5.448 1.00 97.38 80 ASN A O 1
ATOM 580 N N . VAL A 1 81 ? 2.599 6.749 -4.608 1.00 97.75 81 VAL A N 1
ATOM 581 C CA . VAL A 1 81 ? 2.346 6.469 -3.190 1.00 97.75 81 VAL A CA 1
ATOM 582 C C . VAL A 1 81 ? 1.758 7.727 -2.570 1.00 97.75 81 VAL A C 1
ATOM 584 O O . VAL A 1 81 ? 2.395 8.784 -2.589 1.00 97.75 81 VAL A O 1
ATOM 587 N N . ALA A 1 82 ? 0.544 7.616 -2.041 1.00 98.25 82 ALA A N 1
ATOM 588 C CA . ALA A 1 82 ? -0.143 8.709 -1.372 1.00 98.25 82 ALA A CA 1
ATOM 589 C C . ALA A 1 82 ? -0.622 8.278 0.015 1.00 98.25 82 ALA A C 1
ATOM 591 O O . ALA A 1 82 ? -1.293 7.259 0.152 1.00 98.25 82 ALA A O 1
ATOM 592 N N . VAL A 1 83 ? -0.280 9.077 1.018 1.00 98.44 83 VAL A N 1
ATOM 593 C CA . VAL A 1 83 ? -0.796 8.981 2.383 1.00 98.44 83 VAL A CA 1
ATOM 594 C C . VAL A 1 83 ? -1.302 10.366 2.770 1.00 98.44 83 VAL A C 1
ATOM 596 O O . VAL A 1 83 ? -0.591 11.361 2.578 1.00 98.44 83 VAL A O 1
ATOM 599 N N . ASP A 1 84 ? -2.533 10.448 3.254 1.00 97.81 84 ASP A N 1
ATOM 600 C CA . ASP A 1 84 ? -3.189 11.706 3.601 1.00 97.81 84 ASP A CA 1
ATOM 601 C C . ASP A 1 84 ? -4.172 11.552 4.761 1.00 97.81 84 ASP A C 1
ATOM 603 O O . ASP A 1 84 ? -4.653 10.458 5.030 1.00 97.81 84 ASP A O 1
ATOM 607 N N . ASP A 1 85 ? -4.459 12.660 5.449 1.00 98.44 85 ASP A N 1
ATOM 608 C CA . ASP A 1 85 ? -5.378 12.708 6.591 1.00 98.44 85 ASP A CA 1
ATOM 609 C C . ASP A 1 85 ? -5.015 11.669 7.681 1.00 98.44 85 ASP A C 1
ATOM 611 O O . ASP A 1 85 ? -5.783 10.743 7.941 1.00 98.44 85 ASP A O 1
ATOM 615 N N . VAL A 1 86 ? -3.833 11.820 8.302 1.00 98.38 86 VAL A N 1
ATOM 616 C CA . VAL A 1 86 ? -3.343 10.940 9.388 1.00 98.38 86 VAL A CA 1
ATOM 617 C C . VAL A 1 86 ? -3.169 11.719 10.699 1.00 98.38 86 VAL A C 1
ATOM 619 O O . VAL A 1 86 ? -2.498 12.758 10.702 1.00 98.38 86 VAL A O 1
ATOM 622 N N . GLU A 1 87 ? -3.749 11.260 11.817 1.00 98.25 87 GLU A N 1
ATOM 623 C CA . GLU A 1 87 ? -3.666 12.009 13.089 1.00 98.25 87 GLU A CA 1
ATOM 624 C C . GLU A 1 87 ? -2.349 11.781 13.870 1.00 98.25 87 GLU A C 1
ATOM 626 O O . GLU A 1 87 ? -1.899 12.703 14.565 1.00 98.25 87 GLU A O 1
ATOM 631 N N . GLU A 1 88 ? -1.690 10.621 13.739 1.00 98.06 88 GLU A N 1
ATOM 632 C CA . GLU A 1 88 ? -0.386 10.348 14.371 1.00 98.06 88 GLU A CA 1
ATOM 633 C C . GLU A 1 88 ? 0.778 10.318 13.360 1.00 98.06 88 GLU A C 1
ATOM 635 O O . GLU A 1 88 ? 1.005 11.317 12.663 1.00 98.06 88 GLU A O 1
ATOM 640 N N . ASP A 1 89 ? 1.597 9.264 13.339 1.00 98.44 89 ASP A N 1
ATOM 641 C CA . ASP A 1 89 ? 2.851 9.235 12.593 1.00 98.44 89 ASP A CA 1
ATOM 642 C C . ASP A 1 89 ? 2.700 8.529 11.232 1.00 98.44 89 ASP A C 1
ATOM 644 O O . ASP A 1 89 ? 1.929 7.594 11.036 1.00 98.44 89 ASP A O 1
ATOM 648 N N . VAL A 1 90 ? 3.496 8.968 10.255 1.00 98.69 90 VAL A N 1
ATOM 649 C CA . VAL A 1 90 ? 3.597 8.330 8.939 1.00 9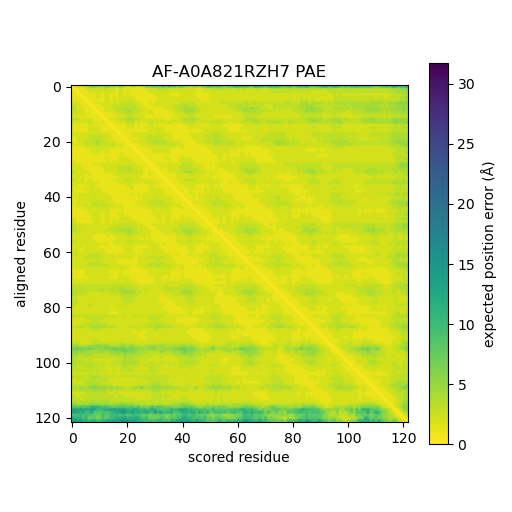8.69 90 VAL A CA 1
ATOM 650 C C . VAL A 1 90 ? 5.041 7.959 8.648 1.00 98.69 90 VAL A C 1
ATOM 652 O O . VAL A 1 90 ? 5.936 8.810 8.648 1.00 98.69 90 VAL A O 1
ATOM 655 N N . ASN A 1 91 ? 5.252 6.694 8.304 1.00 98.69 91 ASN A N 1
ATOM 656 C CA . ASN A 1 91 ? 6.496 6.162 7.780 1.00 98.69 91 ASN A CA 1
ATOM 657 C C . ASN A 1 91 ? 6.290 5.659 6.345 1.00 98.69 91 ASN A C 1
ATOM 659 O O . ASN A 1 91 ? 5.427 4.830 6.077 1.00 98.69 91 ASN A O 1
ATOM 663 N N . VAL A 1 92 ? 7.098 6.147 5.402 1.00 98.19 92 VAL A N 1
ATOM 664 C CA . VAL A 1 92 ? 7.114 5.639 4.023 1.00 98.19 92 VAL A CA 1
ATOM 665 C C . VAL A 1 92 ? 8.529 5.255 3.625 1.00 98.19 92 VAL A C 1
ATOM 667 O O . VAL A 1 92 ? 9.430 6.097 3.559 1.00 98.19 92 VAL A O 1
ATOM 670 N N . VAL A 1 93 ? 8.729 3.979 3.302 1.00 97.25 93 VAL A N 1
ATOM 671 C CA . VAL A 1 93 ? 10.047 3.408 3.014 1.00 97.25 93 VAL A CA 1
ATOM 672 C C . VAL A 1 93 ? 10.062 2.745 1.643 1.00 97.25 93 VAL A C 1
ATOM 674 O O . VAL A 1 93 ? 9.377 1.758 1.383 1.00 97.25 93 VAL A O 1
ATOM 677 N N . VAL A 1 94 ? 10.908 3.283 0.765 1.00 94.44 94 VAL A N 1
ATOM 678 C CA . VAL A 1 94 ? 11.078 2.828 -0.618 1.00 94.44 94 VAL A CA 1
ATOM 679 C C . VAL A 1 94 ? 12.579 2.734 -0.936 1.00 94.44 94 VAL A C 1
ATOM 681 O O . VAL A 1 94 ? 13.157 3.645 -1.537 1.00 94.44 94 VAL A O 1
ATOM 684 N N . PRO A 1 95 ? 13.263 1.670 -0.481 1.00 88.31 95 PRO A N 1
ATOM 685 C CA . PRO A 1 95 ? 14.720 1.623 -0.478 1.00 88.31 95 PRO A CA 1
ATOM 686 C C . PRO A 1 95 ? 15.328 1.368 -1.863 1.00 88.31 95 PRO A C 1
ATOM 688 O O . PRO A 1 95 ? 16.358 1.961 -2.173 1.00 88.31 95 PRO A O 1
ATOM 691 N N . ASP A 1 96 ? 14.695 0.539 -2.699 1.00 87.88 96 ASP A N 1
ATOM 692 C CA . ASP A 1 96 ? 15.322 -0.021 -3.910 1.00 87.88 96 ASP A CA 1
ATOM 693 C C . ASP A 1 96 ? 14.701 0.462 -5.235 1.00 87.88 96 ASP A C 1
ATOM 695 O O . ASP A 1 96 ? 15.094 0.007 -6.315 1.00 87.88 96 ASP A O 1
ATOM 699 N N . ALA A 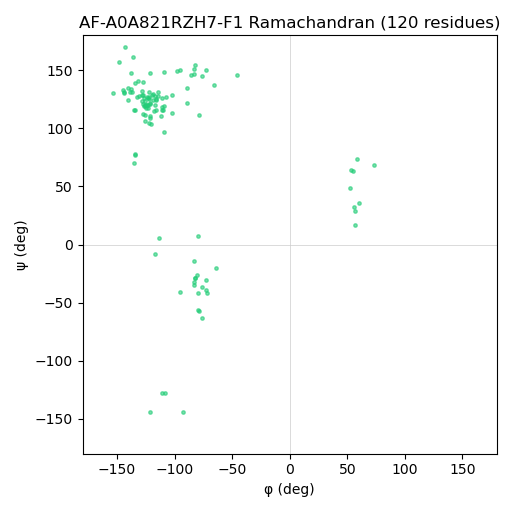1 97 ? 13.760 1.411 -5.183 1.00 89.81 97 ALA A N 1
ATOM 700 C CA . ALA A 1 97 ? 13.131 1.946 -6.387 1.00 89.81 97 ALA A CA 1
ATOM 701 C C . ALA A 1 97 ? 14.122 2.718 -7.260 1.00 89.81 97 ALA A C 1
ATOM 703 O O . ALA A 1 97 ? 14.899 3.541 -6.782 1.00 89.81 97 ALA A O 1
ATOM 704 N N . ALA A 1 98 ? 14.056 2.499 -8.576 1.00 91.62 98 ALA A N 1
ATOM 705 C CA . ALA A 1 98 ? 14.790 3.324 -9.532 1.00 91.62 98 ALA A CA 1
ATOM 706 C C . ALA A 1 98 ? 14.026 4.617 -9.854 1.00 91.62 98 ALA A C 1
ATOM 708 O O . ALA A 1 98 ? 14.641 5.665 -10.074 1.00 91.62 98 ALA A O 1
ATOM 709 N N . VAL A 1 99 ? 12.693 4.541 -9.895 1.00 94.38 99 VAL A N 1
ATOM 710 C CA . VAL A 1 99 ? 11.795 5.660 -10.201 1.00 94.38 99 VAL A CA 1
ATOM 711 C C . VAL A 1 99 ? 10.601 5.638 -9.255 1.00 94.38 99 VAL A C 1
AT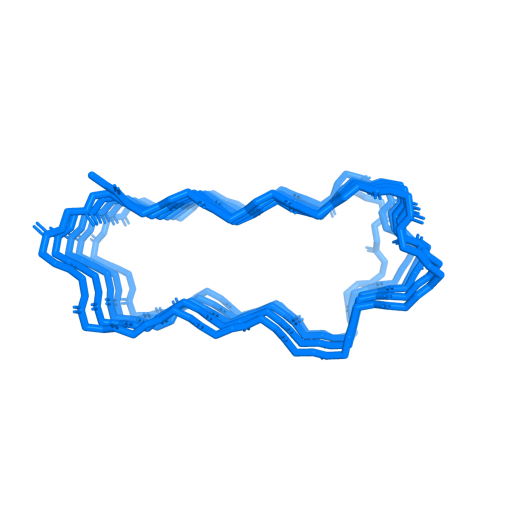OM 713 O O . VAL A 1 99 ? 9.981 4.590 -9.079 1.00 94.38 99 VAL A O 1
ATOM 716 N N . VAL A 1 100 ? 10.279 6.806 -8.700 1.00 95.81 100 VAL A N 1
ATOM 717 C CA . VAL A 1 100 ? 9.026 7.079 -7.990 1.00 95.81 100 VAL A CA 1
ATOM 718 C C . VAL A 1 100 ? 8.396 8.302 -8.652 1.00 95.81 100 VAL A C 1
ATOM 720 O O . VAL A 1 100 ? 8.903 9.410 -8.498 1.00 95.81 100 VAL A O 1
ATOM 723 N N . ASP A 1 101 ? 7.335 8.112 -9.432 1.00 94.62 101 ASP A N 1
ATOM 724 C CA . ASP A 1 101 ? 6.741 9.217 -10.196 1.00 94.62 101 ASP A CA 1
ATOM 725 C C . ASP A 1 101 ? 5.975 10.188 -9.298 1.00 94.62 101 ASP A C 1
ATOM 727 O O . ASP A 1 101 ? 6.066 11.390 -9.502 1.00 94.62 101 ASP A O 1
ATOM 731 N N . ASN A 1 102 ? 5.241 9.706 -8.295 1.00 94.94 102 ASN A N 1
ATOM 732 C CA . ASN A 1 102 ? 4.589 10.563 -7.312 1.00 94.94 102 ASN A CA 1
ATOM 733 C C . ASN A 1 102 ? 4.724 9.965 -5.918 1.00 94.94 102 ASN A C 1
ATOM 735 O O . ASN A 1 102 ? 4.435 8.791 -5.689 1.00 94.94 102 ASN A O 1
ATOM 739 N N . LEU A 1 103 ? 5.139 10.809 -4.980 1.00 95.75 103 LEU A N 1
ATOM 740 C CA . LEU A 1 103 ? 5.155 10.496 -3.562 1.00 95.75 103 LEU A CA 1
ATOM 741 C C . LEU A 1 103 ? 4.584 11.681 -2.799 1.00 95.75 103 LEU A C 1
ATOM 743 O O . LEU A 1 103 ? 5.158 12.774 -2.816 1.00 95.75 103 LEU A O 1
ATOM 747 N N . ALA A 1 104 ? 3.450 11.460 -2.149 1.00 96.88 104 ALA A N 1
ATOM 748 C CA . ALA A 1 104 ? 2.756 12.466 -1.370 1.00 96.88 104 ALA A CA 1
ATOM 749 C C . ALA A 1 104 ? 2.463 11.924 0.027 1.00 96.88 104 ALA A C 1
ATOM 751 O O . ALA A 1 104 ? 1.810 10.900 0.178 1.00 96.88 104 ALA A O 1
ATOM 752 N N . VAL A 1 105 ? 2.940 12.649 1.034 1.00 97.69 105 VAL A N 1
ATOM 753 C CA . VAL A 1 105 ? 2.508 12.501 2.422 1.00 97.69 105 VAL A CA 1
ATOM 754 C C . VAL A 1 105 ? 2.078 13.888 2.876 1.00 97.69 105 VAL A C 1
ATOM 756 O O . VAL A 1 105 ? 2.903 14.809 2.908 1.00 97.69 105 VAL A O 1
ATOM 759 N N . VAL A 1 106 ? 0.782 14.078 3.100 1.00 97.12 106 VAL A N 1
ATOM 760 C CA . VAL A 1 106 ? 0.177 15.386 3.396 1.00 97.12 106 VAL A CA 1
ATOM 761 C C . VAL A 1 106 ? -0.827 15.261 4.531 1.00 97.12 106 VAL A C 1
ATOM 763 O O . VAL A 1 106 ? -1.275 14.167 4.822 1.00 97.12 106 VAL A O 1
ATOM 766 N N . ASP A 1 107 ? -1.166 16.383 5.167 1.00 98.00 107 ASP A N 1
ATOM 767 C CA . ASP A 1 107 ? -2.199 16.428 6.211 1.00 98.00 107 ASP A CA 1
ATOM 768 C C . ASP A 1 107 ? -1.977 15.384 7.329 1.00 98.00 107 ASP A C 1
ATOM 770 O O . ASP A 1 107 ? -2.877 14.651 7.717 1.00 98.00 107 ASP A O 1
ATOM 774 N N . VAL A 1 108 ? -0.733 15.348 7.831 1.00 98.12 108 VAL A N 1
ATOM 775 C CA . VAL A 1 108 ? -0.297 14.528 8.972 1.00 98.12 108 VAL A CA 1
ATOM 776 C C . VAL A 1 108 ? -0.071 15.426 10.188 1.00 98.12 108 VAL A C 1
ATOM 778 O O . VAL A 1 108 ? 0.680 16.408 10.094 1.00 98.12 108 VAL A O 1
ATOM 781 N N . ASP A 1 109 ? -0.698 15.100 11.317 1.00 97.88 109 ASP A N 1
ATOM 782 C CA . ASP A 1 109 ? -0.571 15.864 12.566 1.00 97.88 109 ASP A CA 1
ATOM 783 C C . ASP A 1 109 ? 0.698 15.493 13.370 1.00 97.88 109 ASP A C 1
ATOM 785 O O . ASP A 1 109 ? 1.262 16.355 14.065 1.00 97.88 109 ASP A O 1
ATOM 789 N N . GLY A 1 110 ? 1.188 14.253 13.243 1.00 96.38 110 GLY A N 1
ATOM 790 C CA . GLY A 1 110 ? 2.415 13.754 13.869 1.00 96.38 110 GLY A CA 1
ATOM 791 C C . GLY A 1 110 ? 3.682 13.874 13.011 1.00 96.38 110 GLY A C 1
ATOM 792 O O . GLY A 1 110 ? 3.952 14.883 12.346 1.00 96.38 110 GLY A O 1
ATOM 793 N N . VAL A 1 111 ? 4.564 12.883 13.132 1.00 98.00 111 VAL A N 1
ATOM 794 C CA . VAL A 1 111 ? 5.874 12.829 12.479 1.00 98.00 111 VAL A CA 1
ATOM 795 C C . VAL A 1 111 ? 5.753 12.161 11.119 1.00 98.00 111 VAL A C 1
ATOM 797 O O . VAL A 1 111 ? 5.182 11.094 10.984 1.00 98.00 111 VAL A O 1
ATOM 800 N N . VAL A 1 112 ? 6.390 12.761 10.116 1.00 98.31 112 VAL A N 1
ATOM 801 C CA . VAL A 1 112 ? 6.527 12.167 8.784 1.00 98.31 112 VAL A CA 1
ATOM 802 C C . VAL A 1 112 ? 7.982 11.765 8.558 1.00 98.31 112 VAL A C 1
ATOM 804 O O . VAL A 1 112 ? 8.859 12.639 8.506 1.00 98.31 112 VAL A O 1
ATOM 807 N N . ASP A 1 113 ? 8.238 10.465 8.404 1.00 98.06 113 ASP A N 1
ATOM 808 C CA . ASP A 1 113 ? 9.513 9.911 7.941 1.00 98.06 113 ASP A CA 1
ATOM 809 C C . ASP A 1 113 ? 9.356 9.306 6.541 1.00 98.06 113 ASP A C 1
ATOM 811 O O . ASP A 1 113 ? 8.477 8.493 6.275 1.00 98.06 113 ASP A O 1
ATOM 815 N N . VAL A 1 114 ? 10.206 9.745 5.614 1.00 96.62 114 VAL A N 1
ATOM 816 C CA . VAL A 1 114 ? 10.151 9.338 4.208 1.00 96.62 114 VAL A CA 1
ATOM 817 C C . VAL A 1 114 ? 11.556 9.009 3.736 1.00 96.62 114 VAL A C 1
ATOM 819 O O . VAL A 1 114 ? 12.429 9.881 3.650 1.00 96.62 114 VAL A O 1
ATOM 822 N N . VAL A 1 115 ? 11.770 7.745 3.379 1.00 95.19 115 VAL A N 1
ATOM 823 C CA . VAL A 1 115 ? 13.079 7.206 3.011 1.00 95.19 115 VAL A CA 1
ATOM 824 C C . VAL A 1 115 ? 13.045 6.661 1.587 1.00 95.19 115 VAL A C 1
ATOM 826 O O . VAL A 1 115 ? 12.556 5.564 1.338 1.00 95.19 115 VAL A O 1
ATOM 829 N N . VAL A 1 116 ? 13.629 7.425 0.656 1.00 93.12 116 VAL A N 1
ATOM 830 C CA . VAL A 1 116 ? 13.741 7.066 -0.771 1.00 93.12 116 VAL A CA 1
ATOM 831 C C . VAL A 1 116 ? 15.164 7.362 -1.280 1.00 93.12 116 VAL A C 1
ATOM 833 O O . VAL A 1 116 ? 15.393 8.356 -1.972 1.00 93.12 116 VAL A O 1
ATOM 836 N N . PRO A 1 117 ? 16.176 6.585 -0.852 1.00 84.69 117 PRO A N 1
ATOM 837 C CA . PRO A 1 117 ? 17.583 6.968 -0.977 1.00 84.69 117 PRO A CA 1
ATOM 838 C C . PRO A 1 117 ? 18.127 6.908 -2.412 1.00 84.69 117 PRO A C 1
ATOM 840 O O . PRO A 1 117 ? 19.015 7.698 -2.742 1.00 84.69 117 PRO A O 1
ATOM 843 N N . ASP A 1 118 ? 17.608 6.003 -3.247 1.00 82.06 118 ASP A N 1
ATOM 844 C CA . ASP A 1 118 ? 18.184 5.681 -4.560 1.00 82.06 118 ASP A CA 1
ATOM 845 C C . ASP A 1 118 ? 17.265 6.007 -5.753 1.00 82.06 118 ASP A C 1
ATOM 847 O O . ASP A 1 118 ? 17.722 5.989 -6.903 1.00 82.06 118 ASP A O 1
ATOM 851 N N . ALA A 1 119 ? 16.006 6.379 -5.503 1.00 83.94 119 ALA A N 1
ATOM 852 C CA . ALA A 1 119 ? 15.053 6.645 -6.573 1.00 83.94 119 ALA A CA 1
ATOM 853 C C . ALA A 1 119 ? 15.167 8.062 -7.141 1.00 83.94 119 ALA A C 1
ATOM 855 O O . ALA A 1 119 ? 15.406 9.048 -6.437 1.00 83.94 119 ALA A O 1
ATOM 856 N N . VAL A 1 120 ? 14.904 8.179 -8.442 1.00 84.38 120 VAL A N 1
ATOM 857 C CA . VAL A 1 120 ? 14.538 9.463 -9.037 1.00 84.38 120 VAL A CA 1
ATOM 858 C C . VAL A 1 120 ? 13.070 9.720 -8.715 1.00 84.38 120 VAL A C 1
ATOM 860 O O . VAL A 1 120 ? 12.205 9.023 -9.237 1.00 84.38 120 VAL A O 1
ATOM 863 N N . VAL A 1 121 ? 12.813 10.722 -7.873 1.00 83.31 121 VAL A N 1
ATOM 864 C CA . VAL A 1 121 ? 11.463 11.243 -7.617 1.00 83.31 121 VAL A CA 1
ATOM 865 C C . VAL A 1 121 ? 11.175 12.360 -8.623 1.00 83.31 121 VAL A C 1
ATOM 867 O O . VAL A 1 121 ? 11.980 13.299 -8.710 1.00 83.31 121 VAL A O 1
ATOM 870 N N . VAL A 1 122 ? 10.112 12.234 -9.425 1.00 73.75 122 VAL A N 1
ATOM 871 C CA . VAL A 1 122 ? 9.872 13.078 -10.622 1.00 73.75 122 VAL A CA 1
ATOM 872 C C . VAL A 1 122 ? 8.651 13.986 -10.540 1.00 73.75 122 VAL A C 1
ATOM 874 O O . VAL A 1 122 ? 7.794 13.778 -9.668 1.00 73.75 122 VAL A O 1
#

Secondary structure (DSSP, 8-state):
-EEEEEES-SEEEEEEEEEESS-EEEEEES-SEEEEEEEEEESS-EEEEEES-SEEEEEEEEEESS-EEEEEES-SEEEEEEEEEESS-EEEE-SS-SEEEEEEE-SBSS-EEEE-SS-EE-

Sequence (122 aa):
GVEVVVSDPTVVDNITVLDVDEDVDVVVIDAVLVDNVAVVDVEEDVEAVASDAPVVDNITVPGVDEDVDVVVSDAVVIENVAVDDVEEDVNVVVPDAAVVDNLAVVDVDGVVDVVVPDAVVV

Mean predicted aligned error: 2.49 Å

Foldseek 3Di:
DAAAEAEQAQEAQEDEAEQEADEYEHEYYNYCEYEEYEYEAYAEEYEAEDENHQEYEEDEYEHYAEEYEYYYYPHAEYNDYEYEQYAEEYHYYDDDYQEYAYYYDDHYNYYYHHYHPHYDHD

Solvent-accessible surface area (backbone atoms only — not comparable to full-atom values): 5712 Å² total; per-residue (Å²): 99,52,80,47,79,46,71,67,37,67,63,44,67,75,47,80,48,69,74,33,86,37,34,36,40,41,40,40,33,50,21,56,28,37,44,34,40,38,44,36,44,27,59,27,39,36,39,42,37,39,32,53,18,44,31,34,41,36,40,39,41,42,37,28,53,28,39,36,40,40,37,42,35,60,17,43,37,32,50,32,40,38,37,32,47,25,55,30,38,37,40,38,41,32,64,55,22,53,31,30,47,38,80,45,78,46,68,56,71,46,54,80,48,77,45,56,85,63,36,50,74,99

Nearest PDB structures (foldseek):
  3jqy-assembly1_A  TM=1.856E-01  e=2.867E+00  Escherichia coli
  3jqy-assembly1_C  TM=1.812E-01  e=6.591E+00  Escherichia coli